Protein AF-A0A7K5H0D5-F1 (afdb_monomer)

Solvent-accessible surface area (backbone atoms only — not comparable to full-atom values): 5135 Å² total; per-residue (Å²): 136,83,77,83,66,83,45,75,60,44,58,52,37,46,50,54,48,44,73,74,38,76,67,42,79,42,80,47,63,42,74,73,43,83,82,72,78,72,24,43,37,38,37,40,20,14,58,73,42,62,82,40,56,72,67,56,49,51,48,58,59,64,69,55,78,70,55,103,57,86,78,54,94,82,48,54,49,76,46,78,40,52,48,133

Nearest PDB structures (foldseek):
  2ncl-assembly1_A  TM=8.494E-01  e=8.505E-09  Homo sapiens
  3o2e-assembly1_A  TM=7.278E-01  e=1.190E-03  Babesia bovis T2Bo
  5nfl-assembly1_A  TM=8.191E-01  e=6.781E-03  Sinorhizobium meliloti 2011
  7oyc-assembly1_D2  TM=6.274E-01  e=4.725E-02  Xenopus laevis
  8p5d-assembly1_SD0  TM=5.499E-01  e=1.876E+00  Spraguea lophii 42_110

Secondary structure (DSSP, 8-state):
-------HHHHHHHHHHHHH-TTEEEEEEEE-STTSSS-EEEEEEEHHHHTS-HHHHHHHHHH---SSSPPPTTSEEEEEE---

Organism: NCBI:txid1352770

InterPro domains:
  IPR036065 BolA-like superfamily [G3DSA:3.30.300.90] (4-67)
  IPR036065 BolA-like superfamily [SSF82657] (9-64)
  IPR052275 Mitochondrial Fe-S cluster assembly factor [PTHR46188] (1-64)

Radius of gyration: 12.71 Å; Cα contacts (8 Å, |Δi|>4): 120; chains: 1; bounding box: 26×25×37 Å

Mean predicted aligned error: 8.08 Å

Structure (mmCIF, N/CA/C/O backbone):
data_AF-A0A7K5H0D5-F1
#
_entry.id   AF-A0A7K5H0D5-F1
#
loop_
_atom_site.group_PDB
_atom_site.id
_atom_site.type_symbol
_atom_site.label_atom_id
_atom_site.label_alt_id
_atom_site.label_comp_id
_atom_site.label_asym_id
_atom_site.label_entity_id
_atom_site.label_seq_id
_atom_site.pdbx_PDB_ins_code
_atom_site.Cartn_x
_atom_site.Cartn_y
_atom_site.Cartn_z
_atom_site.occupancy
_atom_site.B_iso_or_equiv
_atom_site.auth_seq_id
_atom_site.auth_comp_id
_atom_site.auth_asym_id
_atom_site.auth_atom_id
_atom_site.pdbx_PDB_model_num
ATOM 1 N N . ARG A 1 1 ? 11.406 12.614 -20.080 1.00 40.53 1 ARG A N 1
ATOM 2 C CA . ARG A 1 1 ? 10.110 12.512 -19.368 1.00 40.53 1 ARG A CA 1
ATOM 3 C C . ARG A 1 1 ? 9.837 11.025 -19.217 1.00 40.53 1 ARG A C 1
ATOM 5 O O . ARG A 1 1 ? 9.315 10.428 -20.146 1.00 40.53 1 ARG A O 1
ATOM 12 N N . SER A 1 2 ? 10.353 10.401 -18.162 1.00 40.56 2 SER A N 1
ATOM 13 C CA . SER A 1 2 ? 10.272 8.945 -18.026 1.00 40.56 2 SER A CA 1
ATOM 14 C C . SER A 1 2 ? 8.951 8.599 -17.364 1.00 40.56 2 SER A C 1
ATOM 16 O O . SER A 1 2 ? 8.702 8.980 -16.225 1.00 40.56 2 SER A O 1
ATOM 18 N N . PHE A 1 3 ? 8.095 7.953 -18.145 1.00 46.94 3 PHE A N 1
ATOM 19 C CA . PHE A 1 3 ? 6.836 7.379 -17.717 1.00 46.94 3 PHE A CA 1
ATOM 20 C C . PHE A 1 3 ? 7.131 6.383 -16.596 1.00 46.94 3 PHE A C 1
ATOM 22 O O . PHE A 1 3 ? 7.822 5.390 -16.815 1.00 46.94 3 PHE A O 1
ATOM 29 N N . THR A 1 4 ? 6.646 6.663 -15.389 1.00 49.75 4 THR A N 1
ATOM 30 C CA . THR A 1 4 ? 6.536 5.673 -14.318 1.00 49.75 4 THR A CA 1
ATOM 31 C C . THR A 1 4 ? 5.553 4.614 -14.800 1.00 49.75 4 THR A C 1
ATOM 33 O O . THR A 1 4 ? 4.344 4.751 -14.623 1.00 49.75 4 THR A O 1
ATOM 36 N N . ALA A 1 5 ? 6.058 3.617 -15.527 1.00 52.28 5 ALA A N 1
ATOM 37 C CA . ALA A 1 5 ? 5.277 2.458 -15.905 1.00 52.28 5 ALA A CA 1
ATOM 38 C C . ALA A 1 5 ? 4.782 1.828 -14.603 1.00 52.28 5 ALA A C 1
ATOM 40 O O . ALA A 1 5 ? 5.604 1.454 -13.768 1.00 52.28 5 ALA A O 1
ATOM 41 N N . GLN A 1 6 ? 3.462 1.756 -14.414 1.00 55.88 6 GLN A N 1
ATOM 42 C CA . GLN A 1 6 ? 2.882 0.907 -13.379 1.00 55.88 6 GLN A CA 1
ATOM 43 C C . GLN A 1 6 ? 3.440 -0.494 -13.615 1.00 55.88 6 GLN A C 1
ATOM 45 O O . GLN A 1 6 ? 3.095 -1.155 -14.595 1.00 55.88 6 GLN A O 1
ATOM 50 N N . THR A 1 7 ? 4.397 -0.903 -12.789 1.00 67.50 7 THR A N 1
ATOM 51 C CA . THR A 1 7 ? 5.014 -2.213 -12.935 1.00 67.50 7 THR A CA 1
ATOM 52 C C . THR A 1 7 ? 4.014 -3.262 -12.465 1.00 67.50 7 THR A C 1
ATOM 54 O O . THR A 1 7 ? 3.216 -3.022 -11.557 1.00 67.50 7 THR A O 1
ATOM 57 N N . ASP A 1 8 ? 4.076 -4.459 -13.046 1.00 72.50 8 ASP A N 1
ATOM 58 C CA . ASP A 1 8 ? 3.250 -5.602 -12.628 1.00 72.50 8 ASP A CA 1
ATOM 59 C C . ASP A 1 8 ? 3.378 -5.869 -11.107 1.00 72.50 8 ASP A C 1
ATOM 61 O O . ASP A 1 8 ? 2.449 -6.333 -10.448 1.00 72.50 8 ASP A O 1
ATOM 65 N N . GLY A 1 9 ? 4.525 -5.497 -10.521 1.00 74.62 9 GLY A N 1
ATOM 66 C CA . GLY A 1 9 ? 4.775 -5.521 -9.082 1.00 74.62 9 GLY A CA 1
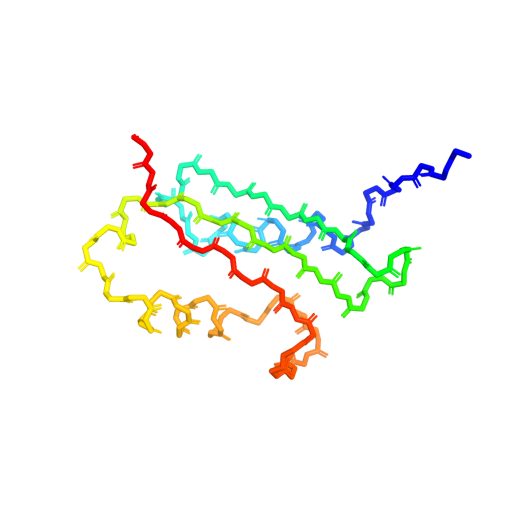ATOM 67 C C . GLY A 1 9 ? 3.871 -4.582 -8.280 1.00 74.62 9 GLY A C 1
ATOM 68 O O . GLY A 1 9 ? 3.304 -5.010 -7.278 1.00 74.62 9 GLY A O 1
ATOM 69 N N . GLU A 1 10 ? 3.681 -3.336 -8.716 1.00 80.38 10 GLU A N 1
ATOM 70 C CA . GLU A 1 10 ? 2.847 -2.349 -8.016 1.00 80.38 10 GLU A CA 1
ATOM 71 C C . GLU A 1 10 ? 1.383 -2.806 -7.929 1.00 80.38 10 GLU A C 1
ATOM 73 O O . GLU A 1 10 ? 0.775 -2.770 -6.853 1.00 80.38 10 GLU A O 1
ATOM 78 N N . ALA A 1 11 ? 0.843 -3.327 -9.035 1.00 81.25 11 ALA A N 1
ATOM 79 C CA . ALA A 1 11 ? -0.508 -3.881 -9.091 1.00 81.25 11 ALA A CA 1
ATOM 80 C C . ALA A 1 11 ? -0.670 -5.082 -8.144 1.00 81.25 11 ALA A C 1
ATOM 82 O O . ALA A 1 11 ? -1.628 -5.139 -7.370 1.00 81.25 11 ALA A O 1
ATOM 83 N N . ARG A 1 12 ? 0.305 -6.002 -8.124 1.00 82.56 12 ARG A N 1
ATOM 84 C CA . ARG A 1 12 ? 0.303 -7.158 -7.209 1.00 82.56 12 ARG A CA 1
ATOM 85 C C . ARG A 1 12 ? 0.350 -6.734 -5.746 1.00 82.56 12 ARG A C 1
ATOM 87 O O . ARG A 1 12 ? -0.427 -7.244 -4.941 1.00 82.56 12 ARG A O 1
ATOM 94 N N . VAL A 1 13 ? 1.237 -5.803 -5.388 1.00 80.75 13 VAL A N 1
ATOM 95 C CA . VAL A 1 13 ? 1.339 -5.294 -4.010 1.00 80.75 13 VAL A CA 1
ATOM 96 C C . VAL A 1 13 ? 0.033 -4.618 -3.600 1.00 80.75 13 VAL A C 1
ATOM 98 O O . VAL A 1 13 ? -0.473 -4.889 -2.513 1.00 80.75 13 VAL A O 1
ATOM 101 N N . THR A 1 14 ? -0.550 -3.803 -4.481 1.00 84.38 14 THR A N 1
ATOM 102 C CA . THR A 1 14 ? -1.834 -3.133 -4.237 1.00 84.38 14 THR A CA 1
ATOM 103 C C . THR A 1 14 ? -2.957 -4.137 -3.989 1.00 84.38 14 THR A C 1
ATOM 105 O O . THR A 1 14 ? -3.710 -3.979 -3.029 1.00 84.38 14 THR A O 1
ATOM 108 N N . GLN A 1 15 ? -3.050 -5.195 -4.800 1.00 85.56 15 GLN A N 1
ATOM 109 C CA . GLN A 1 15 ? -4.078 -6.224 -4.647 1.00 85.56 15 GLN A CA 1
ATOM 110 C C . GLN A 1 15 ? -3.937 -6.974 -3.317 1.00 85.56 15 GLN A C 1
ATOM 112 O O . GLN A 1 15 ? -4.900 -7.057 -2.558 1.00 85.56 15 GLN A O 1
ATOM 117 N N . VAL A 1 16 ? -2.721 -7.416 -2.975 1.00 85.00 16 VAL A N 1
ATOM 118 C CA . VAL A 1 16 ? -2.450 -8.106 -1.703 1.00 85.00 16 VAL A CA 1
ATOM 119 C C . VAL A 1 16 ? -2.7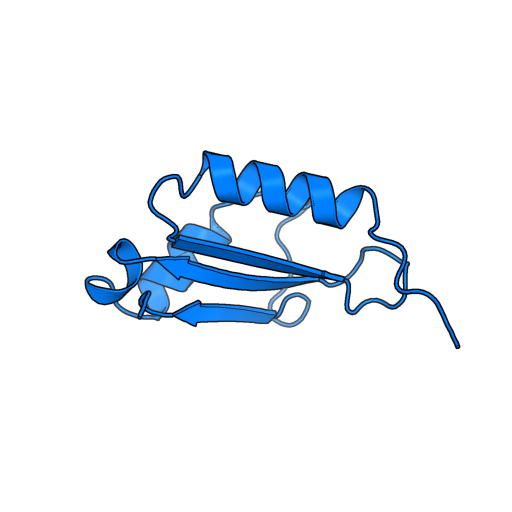72 -7.206 -0.508 1.00 85.00 16 VAL A C 1
ATOM 121 O O . VAL A 1 16 ? -3.334 -7.670 0.481 1.00 85.00 16 VAL A O 1
ATOM 124 N N . LEU A 1 17 ? -2.433 -5.917 -0.575 1.00 83.88 17 LEU A N 1
ATOM 125 C CA . LEU A 1 17 ? -2.763 -4.965 0.486 1.00 83.88 17 LEU A CA 1
ATOM 126 C C . LEU A 1 17 ? -4.271 -4.754 0.612 1.00 83.88 17 LEU A C 1
ATOM 128 O O . LEU A 1 17 ? -4.766 -4.740 1.734 1.00 83.88 17 LEU A O 1
ATOM 132 N N . ARG A 1 18 ? -5.002 -4.653 -0.504 1.00 85.06 18 ARG A N 1
ATOM 133 C CA . ARG A 1 18 ? -6.471 -4.566 -0.503 1.00 85.06 18 ARG A CA 1
ATOM 134 C C . ARG A 1 18 ? -7.119 -5.789 0.136 1.00 85.06 18 ARG A C 1
ATOM 136 O O . ARG A 1 18 ? -8.013 -5.637 0.957 1.00 85.06 18 ARG A O 1
ATOM 143 N N . GLU A 1 19 ? -6.650 -6.988 -0.198 1.00 85.88 19 GLU A N 1
ATOM 144 C CA . GLU A 1 19 ? -7.171 -8.231 0.383 1.00 85.88 19 GLU A CA 1
ATOM 145 C C . GLU A 1 19 ? -6.857 -8.352 1.880 1.00 85.88 19 GLU A C 1
ATOM 147 O O . GLU A 1 19 ? -7.660 -8.879 2.647 1.00 85.88 19 GLU A O 1
ATOM 152 N N . LYS A 1 20 ? -5.688 -7.871 2.323 1.00 83.06 20 LYS A N 1
ATOM 153 C CA . LYS A 1 20 ? -5.292 -7.915 3.741 1.00 83.06 20 LYS A CA 1
ATOM 154 C C . LYS A 1 20 ? -5.931 -6.823 4.584 1.00 83.06 20 LYS A C 1
ATOM 156 O O . LYS A 1 20 ? -6.184 -7.053 5.764 1.00 83.06 20 LYS A O 1
ATOM 161 N N . PHE A 1 21 ? -6.181 -5.663 3.993 1.00 82.12 21 PHE A N 1
ATOM 162 C CA . PHE A 1 21 ? -6.767 -4.508 4.657 1.00 82.12 21 PHE A CA 1
ATOM 163 C C . PHE A 1 21 ? -8.051 -4.087 3.931 1.00 82.12 21 PHE A C 1
ATOM 165 O O . PHE A 1 21 ? -8.082 -3.025 3.313 1.00 82.12 21 PHE A O 1
ATOM 172 N N . PRO A 1 22 ? -9.137 -4.879 4.030 1.00 81.06 22 PRO A N 1
ATOM 173 C CA . PRO A 1 22 ? -10.419 -4.523 3.418 1.00 81.06 22 PRO A CA 1
ATOM 174 C C . PRO A 1 22 ? -11.038 -3.259 4.034 1.00 81.06 22 PRO A C 1
ATOM 176 O O . PRO A 1 22 ? -11.868 -2.613 3.408 1.00 81.06 22 PRO A O 1
ATOM 179 N N . ARG A 1 23 ? -10.6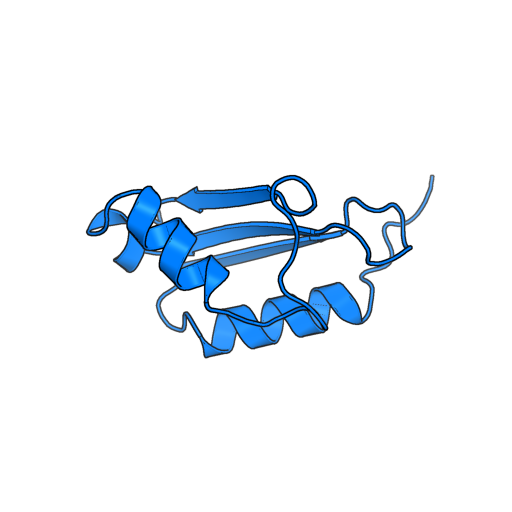21 -2.898 5.255 1.00 82.75 23 ARG A N 1
ATOM 180 C CA . ARG A 1 23 ? -11.011 -1.669 5.961 1.00 82.75 23 ARG A CA 1
ATOM 181 C C . ARG A 1 23 ? -10.137 -0.454 5.634 1.00 82.75 23 ARG A C 1
ATOM 183 O O . ARG A 1 23 ? -10.334 0.609 6.212 1.00 82.75 23 ARG A O 1
ATOM 190 N N . ALA A 1 24 ? -9.147 -0.595 4.752 1.00 84.00 24 ALA A N 1
ATOM 191 C CA . ALA A 1 24 ? -8.380 0.555 4.295 1.00 84.00 24 ALA A CA 1
ATOM 192 C C . ALA A 1 24 ? -9.239 1.429 3.371 1.00 84.00 24 ALA A C 1
ATOM 194 O O . ALA A 1 24 ? -9.688 0.965 2.323 1.00 84.00 24 ALA A O 1
ATOM 195 N N . SER A 1 25 ? -9.416 2.698 3.739 1.00 86.50 25 SER A N 1
ATOM 196 C CA . SER A 1 25 ? -10.085 3.698 2.901 1.00 86.50 25 SER A CA 1
ATOM 197 C C . SER A 1 25 ? -9.251 4.059 1.677 1.00 86.50 25 SER A C 1
ATOM 199 O O . SER A 1 25 ? -9.799 4.230 0.589 1.00 86.50 25 SER A O 1
ATOM 201 N N . ALA A 1 26 ? -7.924 4.136 1.822 1.00 85.06 26 ALA A N 1
ATOM 202 C CA . ALA A 1 26 ? -7.029 4.424 0.707 1.00 85.06 26 ALA A CA 1
ATOM 203 C C . ALA A 1 26 ? -5.773 3.552 0.752 1.00 85.06 26 ALA A C 1
ATOM 205 O O . ALA A 1 26 ? -5.118 3.415 1.783 1.00 85.06 26 ALA A O 1
ATOM 206 N N . ILE A 1 27 ? -5.416 2.971 -0.394 1.00 86.75 27 ILE A N 1
ATOM 207 C CA . ILE A 1 27 ? -4.159 2.247 -0.593 1.00 86.75 27 ILE A CA 1
ATOM 208 C C . ILE A 1 27 ? -3.504 2.825 -1.837 1.00 86.75 27 ILE A C 1
ATOM 210 O O . ILE A 1 27 ? -4.076 2.780 -2.926 1.00 86.75 27 ILE A O 1
ATOM 214 N N . LYS A 1 28 ? -2.294 3.352 -1.675 1.00 86.44 28 LYS A N 1
ATOM 215 C CA . LYS A 1 28 ? -1.482 3.887 -2.760 1.00 86.44 28 LYS A CA 1
ATOM 216 C C . LYS A 1 28 ? -0.115 3.234 -2.713 1.00 86.44 28 LYS A C 1
ATOM 218 O O . LYS A 1 28 ? 0.591 3.330 -1.715 1.00 86.44 28 LYS A O 1
ATOM 223 N N . VAL A 1 29 ? 0.253 2.559 -3.788 1.00 84.44 29 VAL A N 1
ATOM 224 C CA . VAL A 1 29 ? 1.582 1.973 -3.955 1.00 84.44 29 VAL A CA 1
ATOM 225 C C . VAL A 1 29 ? 2.257 2.738 -5.079 1.00 84.44 29 VAL A C 1
ATOM 227 O O . VAL A 1 29 ? 1.619 3.025 -6.082 1.00 84.44 29 VAL A O 1
ATOM 230 N N . VAL A 1 30 ? 3.510 3.125 -4.876 1.00 83.44 30 VAL A N 1
ATOM 231 C CA . VAL A 1 30 ? 4.318 3.845 -5.859 1.00 83.44 30 VAL A CA 1
ATOM 232 C C . VAL A 1 30 ? 5.679 3.170 -5.932 1.00 83.44 30 VAL A C 1
ATOM 234 O O . VAL A 1 30 ? 6.402 3.121 -4.934 1.00 83.44 30 VAL A O 1
ATOM 237 N N . ASP A 1 31 ? 6.046 2.647 -7.096 1.00 79.50 31 ASP A N 1
ATOM 238 C CA . ASP A 1 31 ? 7.414 2.191 -7.341 1.00 79.50 31 ASP A CA 1
ATOM 239 C C . ASP A 1 31 ? 8.379 3.390 -7.380 1.00 79.50 31 ASP A C 1
ATOM 241 O O . ASP A 1 31 ? 8.307 4.253 -8.255 1.00 79.50 31 ASP A O 1
ATOM 245 N N . ILE A 1 32 ? 9.305 3.439 -6.421 1.00 80.06 32 ILE A N 1
ATOM 246 C CA . ILE A 1 32 ? 10.353 4.471 -6.336 1.00 80.06 32 ILE A CA 1
ATOM 247 C C . ILE A 1 32 ? 11.707 3.957 -6.832 1.00 80.06 32 ILE A C 1
ATOM 249 O O . ILE A 1 32 ? 12.697 4.684 -6.805 1.00 80.06 32 ILE A O 1
ATOM 253 N N . SER A 1 33 ? 11.774 2.707 -7.296 1.00 69.62 33 SER A N 1
ATOM 254 C CA . SER A 1 33 ? 13.009 2.093 -7.787 1.00 69.62 33 SER A CA 1
ATOM 255 C C . SER A 1 33 ? 13.323 2.385 -9.255 1.00 69.62 33 SER A C 1
ATOM 257 O O . SER A 1 33 ? 14.258 1.807 -9.806 1.00 69.62 33 SER A O 1
ATOM 259 N N . GLY A 1 34 ? 12.558 3.276 -9.895 1.00 69.31 34 GLY A N 1
ATOM 260 C CA . GLY A 1 34 ? 12.804 3.707 -11.272 1.00 69.31 34 GLY A CA 1
ATOM 261 C C . GLY A 1 34 ? 12.549 2.626 -12.328 1.00 69.31 34 GLY A C 1
ATOM 262 O O . GLY A 1 34 ? 13.115 2.715 -13.413 1.00 69.31 34 GLY A O 1
ATOM 263 N N . GLY A 1 35 ? 11.722 1.615 -12.024 1.00 62.41 35 GLY A N 1
ATOM 264 C CA . GLY A 1 35 ? 11.347 0.546 -12.958 1.00 62.41 35 GLY A CA 1
ATOM 265 C C . GLY A 1 35 ? 12.029 -0.805 -12.720 1.00 62.41 35 GLY A C 1
ATOM 266 O O . GLY A 1 35 ? 11.755 -1.753 -13.451 1.00 62.41 35 GLY A O 1
ATOM 267 N N . CYS A 1 36 ? 12.879 -0.930 -11.694 1.00 65.62 36 CYS A N 1
ATOM 268 C CA . CYS A 1 36 ? 13.477 -2.215 -11.301 1.00 65.62 36 CYS A CA 1
ATOM 269 C C . CYS A 1 36 ? 12.595 -3.046 -10.350 1.00 65.62 36 CYS A C 1
ATOM 271 O O . CYS A 1 36 ? 12.914 -4.202 -10.077 1.00 65.62 36 CYS A O 1
ATOM 273 N N . GLY A 1 37 ? 11.515 -2.477 -9.805 1.00 65.56 37 GLY A N 1
ATOM 274 C CA . GLY A 1 37 ? 10.642 -3.146 -8.841 1.00 65.56 37 GLY A CA 1
ATOM 275 C C . GLY A 1 37 ? 11.336 -3.572 -7.538 1.00 65.56 37 GLY A C 1
ATOM 276 O O . GLY A 1 37 ? 10.930 -4.560 -6.920 1.00 65.56 37 GLY A O 1
ATOM 277 N N . ALA A 1 38 ? 12.393 -2.863 -7.129 1.00 65.56 38 ALA A N 1
ATOM 278 C CA . ALA A 1 38 ? 13.200 -3.185 -5.947 1.00 65.56 38 ALA A CA 1
ATOM 279 C C . ALA A 1 38 ? 12.737 -2.455 -4.672 1.00 65.56 38 ALA A C 1
ATOM 281 O O . ALA A 1 38 ? 12.918 -2.970 -3.569 1.00 65.56 38 ALA A O 1
ATOM 282 N N . MET A 1 39 ? 12.120 -1.276 -4.816 1.00 76.12 39 MET A N 1
ATOM 283 C CA . MET A 1 39 ? 11.655 -0.434 -3.711 1.00 76.12 39 MET A CA 1
ATOM 284 C C . MET A 1 39 ? 10.298 0.180 -4.015 1.00 76.12 39 MET A C 1
ATOM 286 O O . MET A 1 39 ? 10.120 0.840 -5.033 1.00 76.12 39 MET A O 1
ATOM 290 N N . TYR A 1 40 ? 9.383 0.045 -3.061 1.00 77.62 40 TYR A N 1
ATOM 291 C CA . TYR A 1 40 ? 8.031 0.576 -3.172 1.00 77.62 40 TYR A CA 1
ATOM 292 C C . TYR A 1 40 ? 7.738 1.495 -1.986 1.00 77.62 40 TYR A C 1
ATOM 294 O O . TYR A 1 40 ? 8.056 1.180 -0.830 1.00 77.62 40 TYR A O 1
ATOM 302 N N . GLU A 1 41 ? 7.128 2.635 -2.277 1.00 83.50 41 GLU A N 1
ATOM 303 C CA . GLU A 1 41 ? 6.508 3.515 -1.299 1.00 83.50 41 GLU A CA 1
ATOM 304 C C . GLU A 1 41 ? 5.023 3.151 -1.210 1.00 83.50 41 GLU A C 1
ATOM 306 O O . GLU A 1 41 ? 4.288 3.221 -2.189 1.00 83.50 41 GLU A O 1
ATOM 311 N N . ILE A 1 42 ? 4.594 2.695 -0.035 1.00 82.94 42 ILE A N 1
ATOM 312 C CA . ILE A 1 42 ? 3.231 2.223 0.212 1.00 82.94 42 ILE A CA 1
ATOM 313 C C . ILE A 1 42 ? 2.598 3.157 1.231 1.00 82.94 42 ILE A C 1
ATOM 315 O O . ILE A 1 42 ? 3.086 3.281 2.359 1.00 82.94 42 ILE A O 1
ATOM 319 N N . HIS A 1 43 ? 1.511 3.805 0.839 1.00 86.56 43 HIS A N 1
ATOM 320 C CA . HIS A 1 43 ? 0.663 4.600 1.713 1.00 86.56 43 HIS A CA 1
ATOM 321 C C . HIS A 1 43 ? -0.644 3.857 1.928 1.00 86.56 43 HIS A C 1
ATOM 323 O O . HIS A 1 43 ? -1.300 3.453 0.968 1.00 86.56 43 HIS A O 1
ATOM 329 N N . ILE A 1 44 ? -1.001 3.654 3.190 1.00 85.31 44 ILE A N 1
A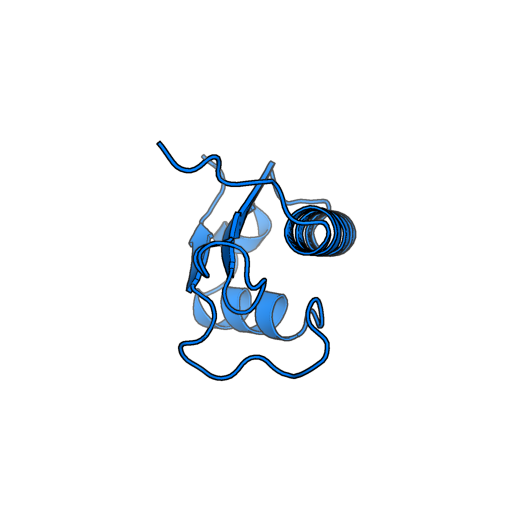TOM 330 C CA . ILE A 1 44 ? -2.269 3.033 3.558 1.00 85.31 44 ILE A CA 1
ATOM 331 C C . ILE A 1 44 ? -2.945 3.927 4.585 1.00 85.31 44 ILE A C 1
ATOM 333 O O . ILE A 1 44 ? -2.374 4.219 5.639 1.00 85.31 44 ILE A O 1
ATOM 337 N N . GLU A 1 45 ? -4.170 4.315 4.273 1.00 86.81 45 GLU A N 1
ATOM 338 C CA . GLU A 1 45 ? -5.063 5.050 5.152 1.00 86.81 45 GLU A CA 1
ATOM 339 C C . GLU A 1 45 ? -6.198 4.121 5.562 1.00 86.81 45 GLU A C 1
ATOM 341 O O . GLU A 1 45 ? -6.896 3.555 4.719 1.00 86.81 45 GLU A O 1
ATOM 346 N N . SER A 1 46 ? -6.350 3.912 6.864 1.00 84.25 46 SER A N 1
ATOM 347 C CA . SER A 1 46 ? -7.373 3.031 7.422 1.00 84.25 46 SER A CA 1
ATOM 348 C C . SER A 1 46 ? -7.819 3.544 8.779 1.00 84.25 46 SER A C 1
ATOM 350 O O . SER A 1 46 ? -7.000 4.001 9.580 1.00 84.25 46 SER A O 1
ATOM 352 N N . GLU A 1 47 ? -9.107 3.416 9.074 1.00 81.81 47 GLU A N 1
ATOM 353 C CA . GLU A 1 47 ? -9.639 3.696 10.407 1.00 81.81 47 GLU A CA 1
ATOM 354 C C . GLU A 1 47 ? -9.113 2.698 11.452 1.00 81.81 47 GLU A C 1
ATOM 356 O O . GLU A 1 47 ? -8.867 3.089 12.592 1.00 81.81 47 GLU A O 1
ATOM 361 N N . ASP A 1 48 ? -8.795 1.455 11.058 1.00 76.25 48 ASP A N 1
ATOM 362 C CA . ASP A 1 48 ? -8.162 0.467 11.952 1.00 76.25 48 ASP A CA 1
ATOM 363 C C . ASP A 1 48 ? -6.799 0.955 12.473 1.00 76.25 48 ASP A C 1
ATOM 365 O O . ASP A 1 48 ? -6.351 0.552 13.546 1.00 76.25 48 ASP A O 1
ATOM 369 N N . PHE A 1 49 ? -6.110 1.829 11.733 1.00 78.19 49 PHE A N 1
ATOM 370 C CA . PHE A 1 49 ? -4.835 2.389 12.175 1.00 78.19 49 PHE A CA 1
ATOM 371 C C . PHE A 1 49 ? -5.003 3.533 13.167 1.00 78.19 49 PHE A C 1
ATOM 373 O O . PHE A 1 49 ? -4.110 3.738 13.987 1.00 78.19 49 PHE A O 1
ATOM 380 N N . LYS A 1 50 ? -6.144 4.227 13.173 1.00 72.94 50 LYS A N 1
ATOM 381 C CA . LYS A 1 50 ? -6.443 5.277 14.157 1.00 72.94 50 LYS A CA 1
ATOM 382 C C . LYS A 1 50 ? -6.454 4.728 15.584 1.00 72.94 50 LYS A C 1
ATOM 384 O O . LYS A 1 50 ? -6.004 5.398 16.507 1.00 72.94 50 LYS A O 1
ATOM 389 N N . GLU A 1 51 ? -6.914 3.491 15.749 1.00 76.94 51 GLU A N 1
ATOM 390 C CA . GLU A 1 51 ? -7.029 2.827 17.051 1.00 76.94 51 GLU A CA 1
ATOM 391 C C . GLU A 1 51 ? -5.749 2.072 17.471 1.00 76.94 51 GLU A C 1
ATOM 393 O O . GLU A 1 51 ? -5.604 1.633 18.614 1.00 76.94 51 GLU A O 1
ATOM 398 N N . LYS A 1 52 ? -4.770 1.916 16.568 1.00 75.50 52 LYS A N 1
ATOM 399 C CA . LYS A 1 52 ? -3.541 1.141 16.811 1.00 75.50 52 LYS A CA 1
ATOM 400 C C . LYS A 1 52 ? -2.315 2.043 16.888 1.00 75.50 52 LYS A C 1
ATOM 402 O O . LYS A 1 52 ? -2.172 3.003 16.142 1.00 75.50 52 LYS A O 1
ATOM 407 N N . ARG A 1 53 ? -1.350 1.691 17.747 1.00 81.75 53 ARG A N 1
ATOM 408 C CA . ARG A 1 53 ? -0.057 2.401 17.818 1.00 81.75 53 ARG A CA 1
ATOM 409 C C . ARG A 1 53 ? 0.724 2.252 16.511 1.00 81.75 53 ARG A C 1
ATOM 411 O O . ARG A 1 53 ? 0.748 1.165 15.938 1.00 81.75 53 ARG A O 1
ATOM 418 N N . THR A 1 54 ? 1.479 3.281 16.121 1.00 78.12 54 THR A N 1
ATOM 419 C CA . THR A 1 54 ? 2.300 3.322 14.894 1.00 78.12 54 THR A CA 1
ATOM 420 C C . THR A 1 54 ? 3.165 2.072 14.705 1.00 78.12 54 THR A C 1
ATOM 422 O O . THR A 1 54 ? 3.243 1.532 13.606 1.00 78.12 54 THR A O 1
ATOM 425 N N . VAL A 1 55 ? 3.768 1.548 15.779 1.00 81.88 55 VAL A N 1
ATOM 426 C CA . VAL A 1 55 ? 4.574 0.314 15.728 1.00 81.88 55 VAL A CA 1
ATOM 427 C C . VAL A 1 55 ? 3.730 -0.915 15.370 1.00 81.88 55 VAL A C 1
ATOM 429 O O . VAL A 1 55 ? 4.168 -1.724 14.557 1.00 81.88 55 VAL A O 1
ATOM 432 N N . GLN A 1 56 ? 2.519 -1.052 15.925 1.00 81.50 56 GLN A N 1
ATOM 433 C CA . GLN A 1 56 ? 1.609 -2.158 15.595 1.00 81.50 56 GLN A CA 1
ATOM 434 C C . GLN A 1 56 ? 1.148 -2.082 14.140 1.00 81.50 56 GLN A C 1
ATOM 436 O O . GLN A 1 56 ? 1.169 -3.097 13.452 1.00 81.50 56 GLN A O 1
ATOM 441 N N . GLN A 1 57 ? 0.820 -0.888 13.645 1.00 80.81 57 GLN A N 1
ATOM 442 C CA . GLN A 1 57 ? 0.454 -0.690 12.239 1.00 80.81 57 GLN A CA 1
ATOM 443 C C . GLN A 1 57 ? 1.584 -1.185 11.315 1.00 80.81 57 GLN A C 1
ATOM 445 O O . GLN A 1 57 ? 1.365 -2.004 10.421 1.00 80.81 57 GLN A O 1
ATOM 450 N N . HIS A 1 58 ? 2.827 -0.769 11.595 1.00 79.88 58 HIS A N 1
ATOM 451 C CA . HIS A 1 58 ? 3.998 -1.214 10.838 1.00 79.88 58 HIS A CA 1
ATOM 452 C C . HIS A 1 58 ? 4.248 -2.715 10.987 1.00 79.88 58 HIS A C 1
ATOM 454 O O . HIS A 1 58 ? 4.640 -3.352 10.015 1.00 79.88 58 HIS A O 1
ATOM 460 N N . GLN A 1 59 ? 4.020 -3.307 12.163 1.00 79.62 59 GLN A N 1
ATOM 461 C CA . GLN A 1 59 ? 4.116 -4.756 12.351 1.00 79.62 59 GLN A CA 1
ATOM 462 C C . GLN A 1 59 ? 3.088 -5.508 11.503 1.00 79.62 59 GLN A C 1
ATOM 464 O O . GLN A 1 59 ? 3.467 -6.466 10.834 1.00 79.62 59 GLN A O 1
ATOM 469 N N . MET A 1 60 ? 1.831 -5.059 11.473 1.00 78.62 60 MET A N 1
ATOM 470 C CA . MET A 1 60 ? 0.765 -5.674 10.675 1.00 78.62 60 MET A CA 1
ATOM 471 C C . MET A 1 60 ? 1.104 -5.638 9.184 1.00 78.62 60 MET A C 1
ATOM 473 O O . MET A 1 60 ? 1.068 -6.666 8.514 1.00 78.62 60 MET A O 1
ATOM 477 N N . VAL A 1 61 ? 1.533 -4.482 8.672 1.00 77.75 61 VAL A N 1
ATOM 478 C CA . VAL A 1 61 ? 1.942 -4.340 7.264 1.00 77.75 61 VAL A CA 1
ATOM 479 C C . VAL A 1 61 ? 3.247 -5.091 6.980 1.00 77.75 61 VAL A C 1
ATOM 481 O O . VAL A 1 61 ? 3.424 -5.644 5.896 1.00 77.75 61 VAL A O 1
ATOM 484 N N . ASN A 1 62 ? 4.158 -5.186 7.954 1.00 76.38 62 ASN A N 1
ATOM 485 C CA . ASN A 1 62 ? 5.391 -5.957 7.810 1.00 76.38 62 ASN A CA 1
ATOM 486 C C . ASN A 1 62 ? 5.156 -7.469 7.772 1.00 76.38 62 ASN A C 1
ATOM 488 O O . ASN A 1 62 ? 5.949 -8.171 7.140 1.00 76.38 62 ASN A O 1
ATOM 492 N N . GLN A 1 63 ? 4.110 -7.966 8.437 1.00 70.38 63 GLN A N 1
ATOM 493 C CA . GLN A 1 63 ? 3.704 -9.370 8.361 1.00 70.38 63 GLN A CA 1
ATOM 494 C C . GLN A 1 63 ? 3.163 -9.735 6.976 1.00 70.38 63 GLN A C 1
ATOM 496 O O . GLN A 1 63 ? 3.250 -10.896 6.574 1.00 70.38 63 GLN A O 1
ATOM 501 N N . VAL A 1 64 ? 2.670 -8.758 6.209 1.00 71.25 64 VAL A N 1
ATOM 502 C CA . VAL A 1 64 ? 2.254 -8.986 4.827 1.00 71.25 64 VAL A CA 1
ATOM 503 C C . VAL A 1 64 ? 3.484 -9.242 3.954 1.00 71.25 64 VAL A C 1
ATOM 505 O O . VAL A 1 64 ? 4.316 -8.363 3.707 1.00 71.25 64 VAL A O 1
ATOM 508 N N . ARG A 1 65 ? 3.597 -10.476 3.458 1.00 62.66 65 ARG A N 1
ATOM 509 C CA . ARG A 1 65 ? 4.608 -10.876 2.475 1.00 62.66 65 ARG A CA 1
ATOM 510 C C . ARG A 1 65 ? 4.096 -10.561 1.069 1.00 62.66 65 ARG A C 1
ATOM 512 O O . ARG A 1 65 ? 3.534 -11.423 0.410 1.00 62.66 65 ARG A O 1
ATOM 519 N N . TRP A 1 66 ? 4.285 -9.324 0.630 1.00 67.00 66 TRP A N 1
ATOM 520 C CA . TRP A 1 66 ? 3.945 -8.891 -0.732 1.00 67.00 66 TRP A CA 1
ATOM 521 C C . TRP A 1 66 ? 5.133 -8.960 -1.710 1.00 67.00 66 TRP A C 1
ATOM 523 O O . TRP A 1 66 ? 4.925 -9.048 -2.913 1.00 67.00 66 TRP A O 1
ATOM 533 N N . ALA A 1 67 ? 6.375 -8.990 -1.212 1.00 54.59 67 ALA A N 1
ATOM 534 C CA . ALA A 1 67 ? 7.580 -9.230 -2.009 1.00 54.59 67 ALA A CA 1
ATOM 535 C C . ALA A 1 67 ? 8.162 -10.622 -1.724 1.00 54.59 67 ALA A C 1
ATOM 537 O O . ALA A 1 67 ? 7.991 -11.178 -0.632 1.00 54.59 67 ALA A O 1
ATOM 538 N N . ARG A 1 68 ? 8.881 -11.188 -2.702 1.00 48.53 68 ARG A N 1
ATOM 539 C CA . ARG A 1 68 ? 9.595 -12.470 -2.585 1.00 48.53 68 ARG A CA 1
ATOM 540 C C . ARG A 1 68 ? 10.815 -12.294 -1.663 1.00 48.53 68 ARG A C 1
ATOM 542 O O . ARG A 1 68 ? 11.942 -12.181 -2.116 1.00 48.53 68 ARG A O 1
ATOM 549 N N . GLY A 1 69 ? 10.569 -12.199 -0.357 1.00 55.09 69 GLY A N 1
ATOM 550 C CA . GLY A 1 69 ? 11.576 -11.971 0.684 1.00 55.09 69 GLY A CA 1
ATOM 551 C C . GLY A 1 69 ? 11.086 -10.997 1.757 1.00 55.09 69 GLY A C 1
ATOM 552 O O . GLY A 1 69 ? 10.247 -10.141 1.490 1.00 55.09 69 GLY A O 1
ATOM 553 N N . ARG A 1 70 ? 11.594 -11.115 2.994 1.00 53.69 70 ARG A N 1
ATOM 554 C CA . ARG A 1 70 ? 11.405 -10.064 4.009 1.00 53.69 70 ARG A CA 1
ATOM 555 C C . ARG A 1 70 ? 12.142 -8.818 3.505 1.00 53.69 70 ARG A C 1
ATOM 557 O O . ARG A 1 70 ? 13.363 -8.882 3.362 1.00 53.69 70 ARG A O 1
ATOM 564 N N . PRO A 1 71 ? 11.460 -7.701 3.232 1.00 55.12 71 PRO A N 1
ATOM 565 C CA . PRO A 1 71 ? 12.162 -6.498 2.822 1.00 55.12 71 PRO A CA 1
ATOM 566 C C . PRO A 1 71 ? 12.991 -5.985 3.993 1.00 55.12 71 PRO A C 1
ATOM 568 O O . PRO A 1 71 ? 12.555 -5.985 5.149 1.00 55.12 71 PRO A O 1
ATOM 571 N N . ARG A 1 72 ? 14.226 -5.601 3.678 1.00 55.41 72 ARG A N 1
ATOM 572 C CA . ARG A 1 72 ? 15.164 -5.078 4.666 1.00 55.41 72 ARG A CA 1
ATOM 573 C C . ARG A 1 72 ? 14.670 -3.715 5.173 1.00 55.41 72 ARG A C 1
ATOM 575 O O . ARG A 1 72 ? 14.058 -2.977 4.392 1.00 55.41 72 ARG A O 1
ATOM 582 N N . PRO A 1 73 ? 14.941 -3.360 6.443 1.00 59.09 73 PRO A N 1
ATOM 583 C CA . PRO A 1 73 ? 14.763 -1.989 6.914 1.00 59.09 73 PRO A CA 1
ATOM 584 C C . PRO A 1 73 ? 15.465 -1.031 5.937 1.00 59.09 73 PRO A C 1
ATOM 586 O O . PRO A 1 73 ? 16.645 -1.216 5.653 1.00 59.09 73 PRO A O 1
ATOM 589 N N . GLY A 1 74 ? 14.723 -0.081 5.360 1.00 63.47 74 GLY A N 1
ATOM 590 C CA . GLY A 1 74 ? 15.247 0.896 4.393 1.00 63.47 74 GLY A CA 1
ATOM 591 C C . GLY A 1 74 ? 14.942 0.637 2.909 1.00 63.47 74 GLY A 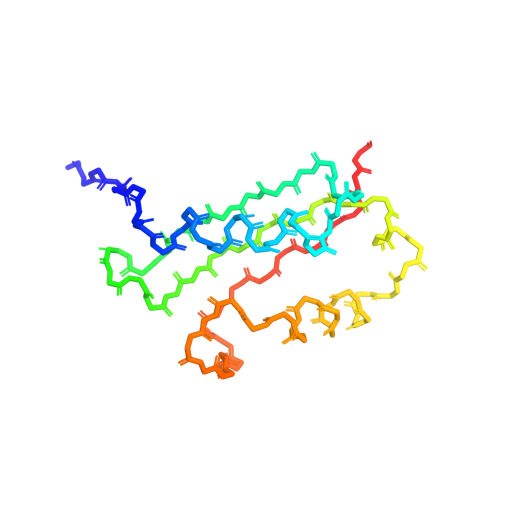C 1
ATOM 592 O O . GLY A 1 74 ? 15.087 1.561 2.122 1.00 63.47 74 GLY A O 1
ATOM 593 N N . GLN A 1 75 ? 14.460 -0.550 2.512 1.00 60.03 75 GLN A N 1
ATOM 594 C CA . GLN A 1 75 ? 14.088 -0.833 1.105 1.00 60.03 75 GLN A CA 1
ATOM 595 C C . GLN A 1 75 ? 12.615 -0.548 0.760 1.00 60.03 75 GLN A C 1
ATOM 597 O O . GLN A 1 75 ? 12.180 -0.724 -0.373 1.00 60.03 75 GLN A O 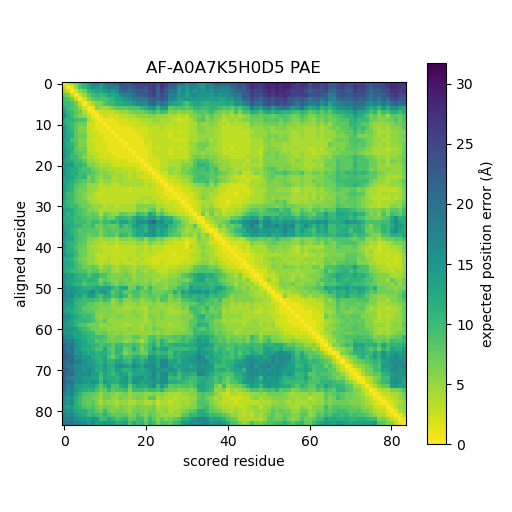1
ATOM 602 N N . ARG A 1 76 ? 11.810 -0.128 1.737 1.00 70.25 76 ARG A N 1
ATOM 603 C CA . ARG A 1 76 ? 10.419 0.284 1.522 1.00 70.25 76 ARG A CA 1
ATOM 604 C C . ARG A 1 76 ? 10.066 1.421 2.456 1.00 70.25 76 ARG A C 1
ATOM 606 O O . ARG A 1 76 ? 10.443 1.385 3.630 1.00 70.25 76 ARG A O 1
ATOM 613 N N . ARG A 1 77 ? 9.303 2.390 1.960 1.00 75.94 77 ARG A N 1
ATOM 614 C CA . ARG A 1 77 ? 8.760 3.465 2.788 1.00 75.94 77 ARG A CA 1
ATOM 615 C C . ARG A 1 77 ? 7.284 3.190 3.028 1.00 75.94 77 ARG A C 1
ATOM 617 O O . ARG A 1 77 ? 6.488 3.234 2.099 1.00 75.94 77 ARG A O 1
ATOM 624 N N . LEU A 1 78 ? 6.941 2.861 4.270 1.00 80.56 78 LEU A N 1
ATOM 625 C CA . LEU A 1 78 ? 5.554 2.695 4.692 1.00 80.56 78 LEU A CA 1
ATOM 626 C C . LEU A 1 78 ? 5.091 4.014 5.306 1.00 80.56 78 LEU A C 1
ATOM 628 O O . LEU A 1 78 ? 5.723 4.509 6.240 1.00 80.56 78 LEU A O 1
ATOM 632 N N . ARG A 1 79 ? 4.008 4.588 4.785 1.00 81.75 79 ARG A N 1
ATOM 633 C CA . ARG A 1 79 ? 3.284 5.668 5.460 1.00 81.75 79 ARG A CA 1
ATOM 634 C C . ARG A 1 79 ? 1.909 5.147 5.832 1.00 81.75 79 ARG A C 1
ATOM 636 O O . ARG A 1 79 ? 1.097 4.862 4.959 1.00 81.75 79 ARG A O 1
ATOM 643 N N . LEU A 1 80 ? 1.690 4.970 7.125 1.00 83.00 80 LEU A N 1
ATOM 644 C CA . LEU A 1 80 ? 0.424 4.496 7.667 1.00 83.00 80 LEU A CA 1
ATOM 645 C C . LEU A 1 80 ? -0.218 5.664 8.400 1.00 83.00 80 LEU A C 1
ATOM 647 O O . LEU A 1 80 ? 0.435 6.300 9.231 1.00 83.00 80 LEU A O 1
ATOM 651 N N . GLY A 1 81 ? -1.456 5.969 8.036 1.00 76.19 81 GLY A N 1
ATOM 652 C CA . GLY A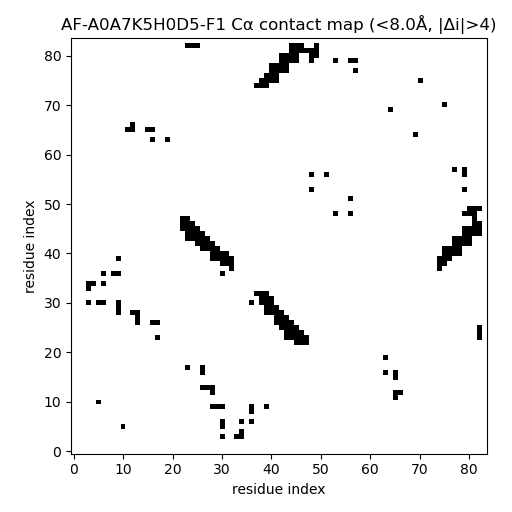 1 81 ? -2.211 7.080 8.593 1.00 76.19 81 GLY A CA 1
ATOM 653 C C . GLY A 1 81 ? -3.646 6.672 8.919 1.00 76.19 81 GLY A C 1
ATOM 654 O O . GLY A 1 81 ? -4.165 5.721 8.326 1.00 76.19 81 GLY A O 1
ATOM 655 N N . PRO A 1 82 ? -4.295 7.357 9.873 1.00 75.88 82 PRO A N 1
ATOM 656 C CA . PRO A 1 82 ? -5.743 7.286 9.996 1.00 75.88 82 PRO A CA 1
ATOM 657 C C . PRO A 1 82 ? -6.386 7.850 8.720 1.00 75.88 82 PRO A C 1
ATOM 659 O O . PRO A 1 82 ? -5.881 8.826 8.167 1.00 75.88 82 PRO A O 1
ATOM 662 N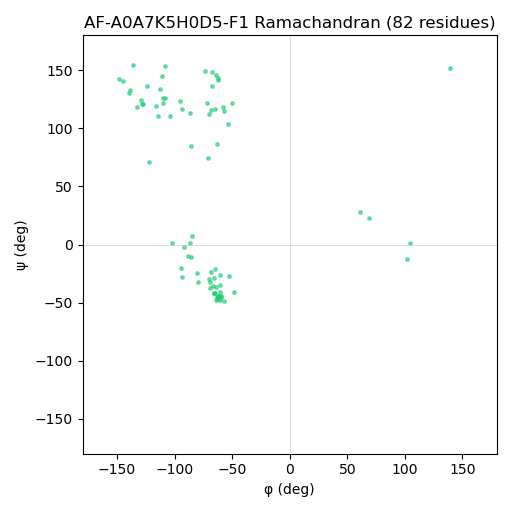 N . ALA A 1 83 ? -7.476 7.234 8.257 1.00 68.69 83 ALA A N 1
ATOM 663 C CA . ALA A 1 83 ? -8.296 7.832 7.205 1.00 68.69 83 ALA A CA 1
ATOM 664 C C . ALA A 1 83 ? -8.885 9.175 7.697 1.00 68.69 83 ALA A C 1
ATOM 666 O O . ALA A 1 83 ? -9.174 9.280 8.899 1.00 68.69 83 ALA A O 1
ATOM 667 N N . PRO A 1 84 ? -8.993 10.193 6.820 1.00 60.62 84 PRO A N 1
ATOM 668 C CA . PRO A 1 84 ? -9.609 11.475 7.158 1.00 60.62 84 PRO A CA 1
ATOM 669 C C . PRO A 1 84 ? -11.089 11.336 7.529 1.00 60.62 84 PRO A C 1
ATOM 671 O O . PRO A 1 84 ? -11.759 10.434 6.977 1.00 60.62 84 PRO A O 1
#

pLDDT: mean 73.68, std 11.84, range [40.53, 86.81]

Foldseek 3Di:
DDPQPCDPLQ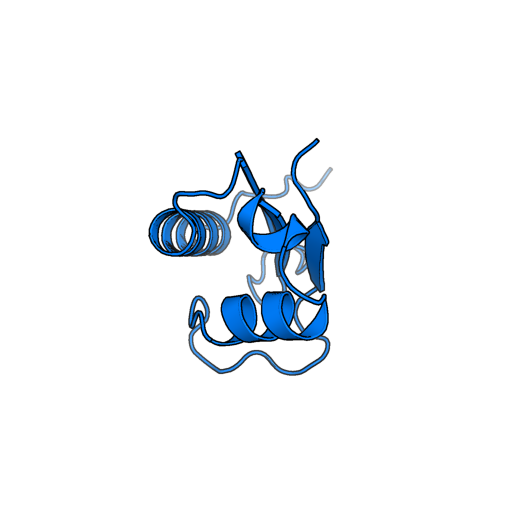VLLQVLCCVLCVQWPDWDWGDPVSHPSQEIEIETAGQVVVPDDPVVVCVSSQVRCSDPDRRDVPRYHYHYYHHD

Sequence (84 aa):
RSFTAQTDGEARVTQVLREKFPRASAIKVVDISGGCGAMYEIHIESEDFKEKRTVQQHQMVNQVRWARGRPRPGQRRLRLGPAP